Protein AF-A0A6I7WEA0-F1 (afdb_monomer_lite)

Structure (mmCIF, N/CA/C/O backbone):
data_AF-A0A6I7WEA0-F1
#
_entry.id   AF-A0A6I7WEA0-F1
#
loop_
_atom_site.group_PDB
_atom_site.id
_atom_site.type_symbol
_atom_site.label_atom_id
_atom_site.label_alt_id
_atom_site.label_comp_id
_atom_site.label_asym_id
_atom_site.label_entity_id
_atom_site.label_seq_id
_atom_site.pdbx_PDB_ins_code
_atom_site.Cartn_x
_atom_site.Cartn_y
_atom_site.Cartn_z
_atom_site.occupancy
_atom_site.B_iso_or_equiv
_atom_site.auth_seq_id
_atom_site.auth_comp_id
_atom_site.auth_asym_id
_atom_site.auth_atom_id
_atom_site.pdbx_PDB_model_num
ATOM 1 N N . MET A 1 1 ? -22.297 12.713 4.331 1.00 33.88 1 MET A N 1
ATOM 2 C CA . MET A 1 1 ? -22.754 11.573 3.506 1.00 33.88 1 MET A CA 1
ATOM 3 C C . MET A 1 1 ? -21.983 10.322 3.924 1.00 33.88 1 MET A C 1
ATOM 5 O O . MET A 1 1 ? -20.803 10.206 3.620 1.00 33.88 1 MET A O 1
ATOM 9 N N . HIS A 1 2 ? -22.582 9.446 4.734 1.00 41.00 2 HIS A N 1
ATOM 10 C CA . HIS A 1 2 ? -21.979 8.157 5.086 1.00 41.00 2 HIS A CA 1
ATOM 11 C C . HIS A 1 2 ? -22.380 7.143 4.018 1.00 41.00 2 HIS A C 1
ATOM 13 O O . HIS A 1 2 ? -23.521 6.695 3.994 1.00 41.00 2 HIS A O 1
ATOM 19 N N . PHE A 1 3 ? -21.456 6.811 3.118 1.00 42.22 3 PHE A N 1
ATOM 20 C CA . PHE A 1 3 ? -21.638 5.695 2.198 1.00 42.22 3 PHE A CA 1
ATOM 21 C C . PHE A 1 3 ? -21.681 4.409 3.024 1.00 42.22 3 PHE A C 1
ATOM 23 O O . PHE A 1 3 ? -20.663 3.960 3.551 1.00 42.22 3 PHE A O 1
ATOM 30 N N . ARG A 1 4 ? -22.878 3.856 3.203 1.00 51.12 4 ARG A N 1
ATOM 31 C CA . ARG A 1 4 ? -23.076 2.553 3.827 1.00 51.12 4 ARG A CA 1
ATOM 32 C C . ARG A 1 4 ? -23.021 1.530 2.705 1.00 51.12 4 ARG A C 1
ATOM 34 O O . ARG A 1 4 ? -24.024 1.281 2.052 1.00 51.12 4 ARG A O 1
ATOM 41 N N . VAL A 1 5 ? -21.833 1.000 2.433 1.00 56.38 5 VAL A N 1
ATOM 42 C CA . VAL A 1 5 ? -21.731 -0.145 1.531 1.00 56.38 5 VAL A CA 1
ATOM 43 C C . VAL A 1 5 ? -22.165 -1.369 2.325 1.00 56.38 5 VAL A C 1
ATOM 45 O O . VAL A 1 5 ? -21.521 -1.752 3.304 1.00 56.38 5 VAL A O 1
ATOM 48 N N . GLU A 1 6 ? -23.324 -1.912 1.973 1.00 55.53 6 GLU A N 1
ATOM 49 C CA . GLU A 1 6 ? -23.856 -3.128 2.571 1.00 55.53 6 GLU A CA 1
ATOM 50 C C . GLU A 1 6 ? -23.132 -4.323 1.960 1.00 55.53 6 GLU A C 1
ATOM 52 O O . GLU A 1 6 ? -23.286 -4.633 0.781 1.00 55.53 6 GLU A O 1
ATOM 57 N N . SER A 1 7 ? -22.288 -4.981 2.755 1.00 67.44 7 SER A N 1
ATOM 58 C CA . SER A 1 7 ? -21.781 -6.288 2.354 1.00 67.44 7 SER A CA 1
ATOM 59 C C . SER A 1 7 ? -22.874 -7.328 2.563 1.00 67.44 7 SER A C 1
ATOM 61 O O . SER A 1 7 ? -23.573 -7.320 3.578 1.00 67.44 7 SER A O 1
ATOM 63 N N . THR A 1 8 ? -22.963 -8.286 1.646 1.00 69.94 8 THR A N 1
ATOM 64 C CA . THR A 1 8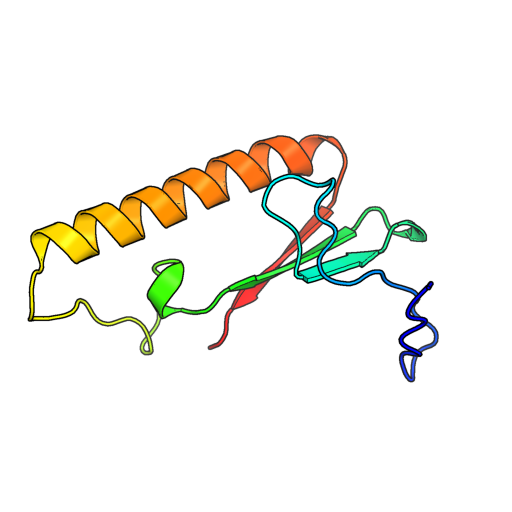 ? -23.893 -9.425 1.727 1.00 69.94 8 THR A CA 1
ATOM 65 C C . THR A 1 8 ? -23.693 -10.285 2.982 1.00 69.94 8 THR A C 1
ATOM 67 O O . THR A 1 8 ? -24.557 -11.079 3.334 1.00 69.94 8 THR A O 1
ATOM 70 N N . LYS A 1 9 ? -22.569 -10.106 3.694 1.00 76.06 9 LYS A N 1
ATOM 71 C CA . LYS A 1 9 ? -22.229 -10.781 4.957 1.00 76.06 9 LYS A CA 1
ATOM 72 C C . LYS A 1 9 ? -22.386 -9.896 6.206 1.00 76.06 9 LYS A C 1
ATOM 74 O O . LYS A 1 9 ? -21.950 -10.291 7.284 1.00 76.06 9 LYS A O 1
ATOM 79 N N . GLY A 1 10 ? -22.943 -8.687 6.092 1.00 80.56 10 GLY A N 1
ATOM 80 C CA . GLY A 1 10 ? -23.177 -7.784 7.232 1.00 80.56 10 GLY A CA 1
ATOM 81 C C . GLY A 1 10 ? -21.920 -7.125 7.828 1.00 80.56 10 GLY A C 1
ATOM 82 O O . GLY A 1 10 ? -21.998 -6.430 8.844 1.00 80.56 10 GLY A O 1
ATOM 83 N N . LEU A 1 11 ? -20.751 -7.295 7.203 1.00 84.44 11 LEU A N 1
ATOM 84 C CA . LEU A 1 11 ? -19.534 -6.561 7.546 1.00 84.44 11 LEU A CA 1
ATOM 85 C C . LEU A 1 11 ? -19.690 -5.082 7.182 1.00 84.44 11 LEU A C 1
ATOM 87 O O . LEU A 1 11 ? -20.029 -4.745 6.046 1.00 84.44 11 LEU A O 1
ATOM 91 N N . ARG A 1 12 ? -19.394 -4.205 8.145 1.00 89.56 12 ARG A N 1
ATOM 92 C CA . ARG A 1 12 ? -19.344 -2.753 7.947 1.00 89.56 12 ARG A CA 1
ATOM 93 C C . ARG A 1 12 ? -17.905 -2.311 7.733 1.00 89.56 12 ARG A C 1
ATOM 95 O O . ARG A 1 12 ? -17.034 -2.642 8.540 1.00 89.56 12 ARG A O 1
ATOM 102 N N . TYR A 1 13 ? -17.689 -1.510 6.701 1.00 92.81 13 TYR A N 1
ATOM 103 C CA . TYR A 1 13 ? -16.399 -0.906 6.397 1.00 92.81 13 TYR A CA 1
ATOM 104 C C . TYR A 1 13 ? -16.561 0.528 5.895 1.00 92.81 13 TYR A C 1
ATOM 106 O O . TYR A 1 13 ? -17.651 0.951 5.512 1.00 92.81 13 TYR A O 1
ATOM 114 N N . LYS A 1 14 ? -15.459 1.276 5.917 1.00 93.75 14 LYS A N 1
ATOM 115 C CA . LYS A 1 14 ? -15.314 2.562 5.227 1.00 93.75 14 LYS A CA 1
ATOM 116 C C . LYS A 1 14 ? -14.407 2.365 4.022 1.00 93.75 14 LYS A C 1
ATOM 118 O O . LYS A 1 14 ? -13.499 1.539 4.083 1.00 93.75 14 LYS A O 1
ATOM 123 N N . LEU A 1 15 ? -14.634 3.135 2.967 1.00 95.06 15 LEU A N 1
ATOM 124 C CA . LEU A 1 15 ? -13.775 3.138 1.789 1.00 95.06 15 LEU A CA 1
ATOM 125 C C . LEU A 1 15 ? -12.822 4.331 1.815 1.00 95.06 15 LEU A C 1
ATOM 127 O O . LEU A 1 15 ? -13.238 5.439 2.158 1.00 95.06 15 LEU A O 1
ATOM 131 N N . HIS A 1 16 ? -11.576 4.103 1.394 1.00 94.44 16 HIS A N 1
ATOM 132 C CA . HIS A 1 16 ? -10.628 5.155 1.018 1.00 94.44 16 HIS A CA 1
ATOM 133 C C . HIS A 1 16 ? -10.410 6.243 2.088 1.00 94.44 16 HIS A C 1
ATOM 135 O O . HIS A 1 16 ? -10.394 7.441 1.774 1.00 94.44 16 HIS A O 1
ATOM 141 N N . ASP A 1 17 ? -10.247 5.837 3.351 1.00 95.19 17 ASP A N 1
ATOM 142 C CA . ASP A 1 17 ? -10.127 6.762 4.484 1.00 95.19 17 ASP A CA 1
ATOM 143 C C . ASP A 1 17 ? -8.821 7.572 4.405 1.00 95.19 17 ASP A C 1
ATOM 145 O O . ASP A 1 17 ? -7.722 7.052 4.601 1.00 95.19 17 ASP A O 1
ATOM 149 N N . LYS A 1 18 ? -8.950 8.871 4.114 1.00 95.56 18 LYS A N 1
ATOM 150 C CA . LYS A 1 18 ? -7.824 9.801 3.929 1.00 95.56 18 LYS A CA 1
ATOM 151 C C . LYS A 1 18 ? -7.128 10.181 5.238 1.00 95.56 18 LYS A C 1
ATOM 153 O O . LYS A 1 18 ? -6.060 10.780 5.184 1.00 95.56 18 LYS A O 1
ATOM 158 N N . THR A 1 19 ? -7.730 9.880 6.389 1.00 95.88 19 THR A N 1
ATOM 159 C CA . THR A 1 19 ? -7.143 10.185 7.705 1.00 95.88 19 THR A CA 1
ATOM 160 C C . THR A 1 19 ? -6.067 9.176 8.107 1.00 95.88 19 THR A C 1
ATOM 162 O O . THR A 1 19 ? -5.260 9.450 8.993 1.00 95.88 19 THR A O 1
ATOM 165 N N . LEU A 1 20 ? -6.023 8.019 7.437 1.00 96.56 20 LEU A N 1
ATOM 166 C CA . LEU A 1 20 ? -5.044 6.968 7.678 1.00 96.56 20 LEU A CA 1
ATOM 167 C C . LEU A 1 20 ? -3.892 7.037 6.673 1.00 96.56 20 LEU A C 1
ATOM 169 O O . LEU A 1 20 ? -4.077 7.290 5.480 1.00 96.56 20 LEU A O 1
ATOM 173 N N . SER A 1 21 ? -2.686 6.751 7.165 1.00 97.06 21 SER A N 1
ATOM 174 C CA . SER A 1 21 ? -1.479 6.657 6.341 1.00 97.06 21 SER A CA 1
ATOM 175 C C . SER A 1 21 ? -1.673 5.656 5.194 1.00 97.06 21 SER A C 1
ATOM 177 O O . SER A 1 21 ? -2.234 4.581 5.382 1.00 97.06 21 SER A O 1
ATOM 179 N N . GLY A 1 22 ? -1.254 6.020 3.982 1.00 95.25 22 GLY A N 1
ATOM 180 C CA . GLY A 1 22 ? -1.428 5.184 2.791 1.00 95.25 22 GLY A CA 1
ATOM 181 C C . GLY A 1 22 ? -2.845 5.123 2.217 1.00 95.25 22 GLY A C 1
ATOM 182 O O . GLY A 1 22 ? -2.989 4.573 1.134 1.00 95.25 22 GLY A O 1
ATOM 183 N N . LYS A 1 23 ? -3.853 5.722 2.873 1.00 97.44 23 LYS A N 1
ATOM 184 C CA . LYS A 1 23 ? -5.255 5.758 2.422 1.00 97.44 23 LYS A CA 1
ATOM 185 C C . LYS A 1 23 ? -5.780 4.355 2.043 1.00 97.44 23 LYS A C 1
ATOM 187 O O . LYS A 1 23 ? -5.990 4.092 0.860 1.00 97.44 23 LYS A O 1
ATOM 192 N N . PRO A 1 24 ? -5.988 3.463 3.033 1.00 97.62 24 PRO A N 1
ATOM 193 C CA . PRO A 1 24 ? -6.444 2.094 2.796 1.00 97.62 24 PRO A CA 1
ATOM 194 C C . PRO A 1 24 ? -7.729 2.057 1.969 1.00 97.62 24 PRO A C 1
ATOM 196 O O . PRO A 1 24 ? -8.621 2.890 2.166 1.00 97.62 24 PRO A O 1
ATOM 199 N N . ASP A 1 25 ? -7.850 1.068 1.088 1.00 97.25 25 ASP A N 1
ATOM 200 C CA . ASP A 1 25 ? -9.035 0.900 0.247 1.00 97.25 25 ASP A CA 1
ATOM 201 C C . ASP A 1 25 ? -10.255 0.555 1.081 1.00 97.25 25 ASP A C 1
ATOM 203 O O . ASP A 1 25 ? -11.321 1.136 0.880 1.00 97.25 25 ASP A O 1
ATOM 207 N N . MET A 1 26 ? -10.077 -0.315 2.079 1.00 96.38 26 MET A N 1
ATOM 208 C CA . MET A 1 26 ? -11.126 -0.659 3.031 1.00 96.38 26 MET A CA 1
ATOM 209 C C . MET A 1 26 ? -10.620 -0.572 4.467 1.00 96.38 26 MET A C 1
ATOM 211 O O . MET A 1 26 ? -9.542 -1.055 4.814 1.00 96.38 26 MET A O 1
ATOM 215 N N . VAL A 1 27 ? -11.451 -0.001 5.331 1.00 96.75 27 VAL A N 1
ATOM 216 C CA . VAL A 1 27 ? -11.205 0.112 6.768 1.00 96.75 27 VAL A CA 1
ATOM 217 C C . VAL A 1 27 ? -12.315 -0.611 7.505 1.00 96.75 27 VAL A C 1
ATOM 219 O O . VAL A 1 27 ? -13.490 -0.310 7.300 1.00 96.75 27 VAL A O 1
ATOM 222 N N . PHE A 1 28 ? -11.946 -1.509 8.413 1.00 95.50 28 PHE A N 1
ATOM 223 C CA . PHE A 1 28 ? -12.857 -2.277 9.256 1.00 95.50 28 PHE A CA 1
ATOM 224 C C . PHE A 1 28 ? -12.640 -1.905 10.735 1.00 95.50 28 PHE A C 1
ATOM 226 O O . PHE A 1 28 ? -11.932 -2.621 11.451 1.00 95.50 28 PHE A O 1
ATOM 233 N N . PRO A 1 29 ? -13.239 -0.800 11.236 1.00 94.19 29 PRO A N 1
ATOM 234 C CA . PRO A 1 29 ? -12.934 -0.273 12.569 1.00 94.19 29 PRO A CA 1
ATOM 235 C C . PRO A 1 29 ? -13.219 -1.264 13.699 1.00 94.19 29 PRO A C 1
ATOM 237 O O . PRO A 1 29 ? -12.393 -1.423 14.592 1.00 94.19 29 PRO A O 1
ATOM 240 N N . LYS A 1 30 ? -14.344 -1.993 13.617 1.00 93.62 30 LYS A N 1
ATOM 241 C CA . LYS A 1 30 ? -14.737 -3.014 14.607 1.00 93.62 30 LYS A CA 1
ATOM 242 C C . LYS A 1 30 ? -13.657 -4.083 14.804 1.00 93.62 30 LYS A C 1
ATOM 244 O O . LYS A 1 30 ? -13.521 -4.621 15.894 1.00 93.62 30 LYS A O 1
ATOM 249 N N . TYR A 1 31 ? -12.899 -4.384 13.754 1.00 94.62 31 TYR A N 1
ATOM 250 C CA . TYR A 1 31 ? -11.910 -5.457 13.736 1.00 94.62 31 TYR A CA 1
ATOM 251 C C . TYR A 1 31 ? -10.467 -4.946 13.827 1.00 94.62 31 TYR A C 1
ATOM 253 O O . TYR A 1 31 ? -9.548 -5.763 13.754 1.00 94.62 31 TYR A O 1
ATOM 261 N N . LYS A 1 32 ? -10.266 -3.622 13.944 1.00 96.44 32 LYS A N 1
ATOM 262 C CA . LYS A 1 32 ? -8.962 -2.956 13.800 1.00 96.44 32 LYS A CA 1
ATOM 263 C C . LYS A 1 32 ? -8.172 -3.500 12.602 1.00 96.44 32 LYS A C 1
ATOM 265 O O . LYS A 1 32 ? -6.996 -3.835 12.727 1.00 96.44 32 LYS A O 1
ATOM 270 N N . SER A 1 33 ? -8.837 -3.614 11.449 1.00 97.62 33 SER A N 1
ATOM 271 C CA . SER A 1 33 ? -8.239 -4.159 10.224 1.00 97.62 33 SER A CA 1
ATOM 272 C C . SER A 1 33 ? -8.317 -3.188 9.050 1.00 97.62 33 SER A C 1
ATOM 274 O O . SER A 1 33 ? -9.324 -2.500 8.875 1.00 97.62 33 SER A O 1
ATOM 276 N N . LEU A 1 34 ? -7.268 -3.179 8.233 1.00 98.31 34 LEU A N 1
ATOM 277 C CA . LEU A 1 34 ? -7.134 -2.399 7.006 1.00 98.31 34 LEU A CA 1
ATOM 278 C C . LEU A 1 34 ? -6.880 -3.340 5.831 1.00 98.31 34 LEU A C 1
ATOM 280 O O . LEU A 1 34 ? -6.153 -4.322 5.981 1.00 98.31 34 LEU A O 1
ATOM 284 N N . VAL A 1 35 ? -7.454 -3.020 4.675 1.00 97.94 35 VAL A N 1
ATOM 285 C CA . VAL A 1 35 ? -7.204 -3.726 3.417 1.00 97.94 35 VAL A CA 1
ATOM 286 C C . VAL A 1 35 ? -6.650 -2.744 2.396 1.00 97.94 35 VAL A C 1
ATOM 288 O O . VAL A 1 35 ? -7.228 -1.674 2.191 1.00 97.94 35 VAL A O 1
ATOM 291 N N . PHE A 1 36 ? -5.548 -3.134 1.765 1.00 98.38 36 PHE A N 1
ATOM 292 C CA . PHE A 1 36 ? -4.972 -2.480 0.593 1.00 98.38 36 PHE A CA 1
ATOM 293 C C . PHE A 1 36 ? -5.110 -3.407 -0.612 1.00 98.38 36 PHE A C 1
ATOM 295 O O . PHE A 1 36 ? -4.786 -4.589 -0.505 1.00 98.38 36 PHE A O 1
ATOM 302 N N . ILE A 1 37 ? -5.581 -2.879 -1.736 1.00 97.69 37 ILE A N 1
ATOM 303 C CA . ILE A 1 37 ? -5.697 -3.577 -3.015 1.00 97.69 37 ILE A CA 1
ATOM 304 C C . ILE A 1 37 ? -4.601 -3.023 -3.928 1.00 97.69 37 ILE A C 1
ATOM 306 O O . ILE A 1 37 ? -4.752 -1.980 -4.562 1.00 97.69 37 ILE A O 1
ATOM 310 N N . ASN A 1 38 ? -3.462 -3.709 -3.963 1.00 98.00 38 ASN A N 1
ATOM 311 C CA . ASN A 1 38 ? -2.280 -3.241 -4.673 1.00 98.00 38 ASN A CA 1
ATOM 312 C C . ASN A 1 38 ? -2.253 -3.779 -6.107 1.00 98.00 38 ASN A C 1
ATOM 314 O O . ASN A 1 38 ? -2.118 -4.983 -6.337 1.00 98.00 38 ASN A O 1
ATOM 318 N N . GLY A 1 39 ? -2.274 -2.867 -7.080 1.00 97.69 39 GLY A N 1
ATOM 319 C CA . GLY A 1 39 ? -1.961 -3.198 -8.472 1.00 97.69 39 GLY A CA 1
ATOM 320 C C . GLY A 1 39 ? -0.517 -3.688 -8.612 1.00 97.69 39 GLY A C 1
ATOM 321 O O . GLY A 1 39 ? 0.415 -3.055 -8.097 1.00 97.69 39 GLY A O 1
ATOM 322 N N . CYS A 1 40 ? -0.310 -4.794 -9.328 1.00 97.69 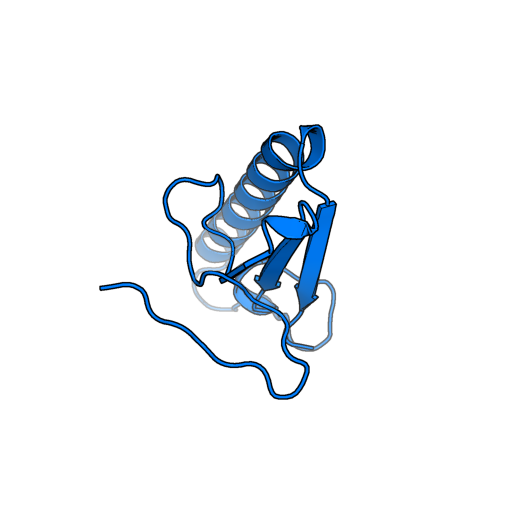40 CYS A N 1
ATOM 323 C CA . CYS A 1 40 ? 0.991 -5.465 -9.376 1.00 97.69 40 CYS A CA 1
ATOM 324 C C . CYS A 1 40 ? 2.084 -4.561 -9.956 1.00 97.69 40 CYS A C 1
ATOM 326 O O . CYS A 1 40 ? 3.195 -4.508 -9.422 1.00 97.69 40 CYS A O 1
ATOM 328 N N . PHE A 1 41 ? 1.748 -3.799 -11.002 1.00 98.00 41 PHE A N 1
ATOM 329 C CA . PHE A 1 41 ? 2.646 -2.847 -11.654 1.00 98.00 41 PHE A CA 1
ATOM 330 C C . PHE A 1 41 ? 3.103 -1.717 -10.717 1.00 98.00 41 PHE A C 1
ATOM 332 O O . PHE A 1 41 ? 4.297 -1.520 -10.492 1.00 98.00 41 PHE A O 1
ATOM 339 N N . TRP A 1 42 ? 2.152 -0.985 -10.133 1.00 97.81 42 TRP A N 1
ATOM 340 C CA . TRP A 1 42 ? 2.426 0.249 -9.386 1.00 97.81 42 TRP A CA 1
ATOM 341 C C . TRP A 1 42 ? 3.208 0.030 -8.095 1.00 97.81 42 TRP A C 1
ATOM 343 O O . TRP A 1 42 ? 3.945 0.922 -7.664 1.00 97.81 42 TRP A O 1
ATOM 353 N N . HIS A 1 43 ? 3.040 -1.149 -7.501 1.00 97.62 43 HIS A N 1
ATOM 354 C CA . HIS A 1 43 ? 3.618 -1.530 -6.217 1.00 97.62 43 HIS A CA 1
ATOM 355 C C . HIS A 1 43 ? 4.764 -2.550 -6.365 1.00 97.62 43 HIS A C 1
ATOM 357 O O . HIS A 1 43 ? 5.333 -3.001 -5.372 1.00 97.62 43 HIS A O 1
ATOM 363 N N . GLY A 1 44 ? 5.147 -2.898 -7.600 1.00 96.56 44 GLY A N 1
ATOM 364 C CA . GLY A 1 44 ? 6.302 -3.750 -7.888 1.00 96.56 44 GLY A CA 1
ATOM 365 C C . GLY A 1 44 ? 6.216 -5.145 -7.272 1.00 96.56 44 GLY A C 1
ATOM 366 O O . GLY A 1 44 ? 7.172 -5.570 -6.604 1.00 96.56 44 GLY A O 1
ATOM 367 N N . HIS A 1 45 ? 5.068 -5.807 -7.466 1.00 97.44 45 HIS A N 1
ATOM 368 C CA . HIS A 1 45 ? 4.810 -7.183 -7.036 1.00 97.44 45 HIS A CA 1
ATOM 369 C C . HIS A 1 45 ? 5.727 -8.161 -7.776 1.00 97.44 45 HIS A C 1
ATOM 371 O O . HIS A 1 45 ? 5.935 -8.027 -8.978 1.00 97.44 45 HIS A O 1
ATOM 377 N N . ASN A 1 46 ? 6.244 -9.173 -7.083 1.00 95.38 46 ASN A N 1
ATOM 378 C CA . ASN A 1 46 ? 7.037 -10.229 -7.709 1.00 95.38 46 ASN A CA 1
ATOM 379 C C . ASN A 1 46 ? 6.127 -11.310 -8.322 1.00 95.38 46 ASN A C 1
ATOM 381 O O . ASN A 1 46 ? 6.057 -12.425 -7.814 1.00 95.38 46 ASN A O 1
ATOM 385 N N . CYS A 1 47 ? 5.387 -10.961 -9.377 1.00 96.56 47 CYS A N 1
ATOM 386 C CA . CYS A 1 47 ? 4.492 -11.874 -10.093 1.00 96.56 47 CYS A CA 1
ATOM 387 C C . CYS A 1 47 ? 4.572 -11.658 -11.612 1.00 96.56 47 CYS A C 1
ATOM 389 O O . CYS A 1 47 ? 5.172 -10.695 -12.085 1.00 96.56 47 CYS A O 1
ATOM 391 N N . HIS A 1 48 ? 3.915 -12.529 -12.379 1.00 96.06 48 HIS A N 1
ATOM 392 C CA . HIS A 1 48 ? 3.943 -12.512 -13.845 1.00 96.06 48 HIS A CA 1
ATOM 393 C C . HIS A 1 48 ? 3.308 -11.259 -14.488 1.00 96.06 48 HIS A C 1
ATOM 395 O O . HIS A 1 48 ? 3.633 -10.936 -15.631 1.00 96.06 48 HIS A O 1
ATOM 401 N N . LEU A 1 49 ? 2.430 -10.541 -13.772 1.00 95.56 49 LEU A N 1
ATOM 402 C CA . LEU A 1 49 ? 1.825 -9.287 -14.246 1.00 95.56 49 LEU A CA 1
ATOM 403 C C . LEU A 1 49 ? 2.787 -8.093 -14.168 1.00 95.56 49 LEU A C 1
ATOM 405 O O . LEU A 1 49 ? 2.581 -7.087 -14.845 1.00 95.56 49 LEU A O 1
ATOM 409 N N . PHE A 1 50 ? 3.844 -8.179 -13.358 1.00 97.31 50 PHE A N 1
ATOM 410 C CA . PHE A 1 50 ? 4.834 -7.115 -13.266 1.00 97.31 50 PHE A CA 1
ATOM 411 C C . PHE A 1 50 ? 5.910 -7.280 -14.342 1.00 97.31 50 PHE A C 1
ATOM 413 O O . PHE A 1 50 ? 6.625 -8.279 -14.384 1.00 97.31 50 PHE A O 1
ATOM 420 N N . LYS A 1 51 ? 6.075 -6.255 -15.181 1.00 96.50 51 LYS A N 1
ATOM 421 C CA . LYS A 1 51 ? 7.180 -6.149 -16.138 1.00 96.50 51 LYS A CA 1
ATOM 422 C C . LYS A 1 51 ? 7.765 -4.747 -16.084 1.00 96.50 51 LYS A C 1
ATOM 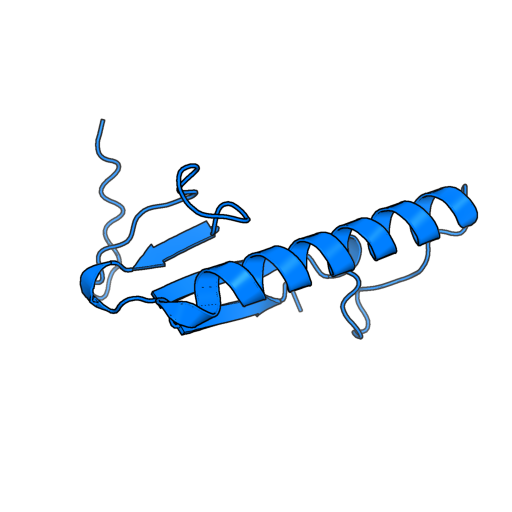424 O O . LYS A 1 51 ? 7.026 -3.765 -16.015 1.00 96.50 51 LYS A O 1
ATOM 429 N N . TRP A 1 52 ? 9.090 -4.656 -16.137 1.00 96.31 52 TRP A N 1
ATOM 430 C CA . TRP A 1 52 ? 9.758 -3.365 -16.244 1.00 96.31 52 TRP A CA 1
ATOM 431 C C . TRP A 1 52 ? 9.454 -2.726 -17.604 1.00 96.31 52 TRP A C 1
ATOM 433 O O . TRP A 1 52 ? 9.648 -3.386 -18.628 1.00 96.31 52 TRP A O 1
ATOM 443 N N . PRO A 1 53 ? 8.991 -1.462 -17.641 1.00 96.62 53 PRO A N 1
ATOM 444 C CA . PRO A 1 53 ? 8.802 -0.757 -18.900 1.00 96.62 53 PRO A CA 1
ATOM 445 C C . PRO A 1 53 ? 10.132 -0.555 -19.624 1.00 96.62 53 PRO A C 1
ATOM 447 O O . PRO A 1 53 ? 11.129 -0.174 -19.011 1.00 96.62 53 PRO A O 1
ATOM 450 N N . SER A 1 54 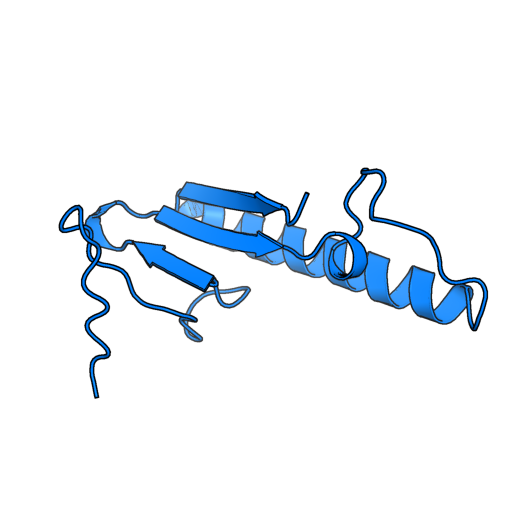? 10.130 -0.769 -20.938 1.00 96.62 54 SER A N 1
ATOM 451 C CA . SER A 1 54 ? 11.292 -0.523 -21.797 1.00 96.62 54 SER A CA 1
ATOM 452 C C . SER A 1 54 ? 11.502 0.963 -22.100 1.00 96.62 54 SER A C 1
ATOM 454 O O . SER A 1 54 ? 12.621 1.386 -22.374 1.00 96.62 54 SER A O 1
ATOM 456 N N . SER A 1 55 ? 10.446 1.778 -22.031 1.00 97.56 55 SER A N 1
ATOM 457 C CA . SER A 1 55 ? 10.529 3.225 -22.214 1.00 97.56 55 SER A CA 1
ATOM 458 C C . SER A 1 55 ? 10.813 3.928 -20.887 1.00 97.56 55 SER A C 1
ATOM 460 O O . SER A 1 55 ? 10.118 3.699 -19.902 1.00 97.56 55 SER A O 1
ATOM 462 N N . ARG A 1 56 ? 11.809 4.827 -20.863 1.00 98.00 56 ARG A N 1
ATOM 463 C CA . ARG A 1 56 ? 12.225 5.601 -19.670 1.00 98.00 56 ARG A CA 1
ATOM 464 C C . ARG A 1 56 ? 12.524 4.712 -18.439 1.00 98.00 56 ARG A C 1
ATOM 466 O O . ARG A 1 56 ? 11.917 4.917 -17.381 1.00 98.00 56 ARG A O 1
ATOM 473 N N . PRO A 1 57 ? 13.419 3.717 -18.552 1.00 97.56 57 PRO A N 1
ATOM 474 C CA . PRO A 1 57 ? 13.613 2.706 -17.513 1.00 97.56 57 PRO A CA 1
ATOM 475 C C . PRO A 1 57 ? 14.062 3.296 -16.168 1.00 97.56 57 PRO A C 1
ATOM 477 O O . PRO A 1 57 ? 13.574 2.866 -15.123 1.00 97.56 57 PRO A O 1
ATOM 480 N N . GLU A 1 58 ? 14.909 4.326 -16.167 1.00 98.25 58 GLU A N 1
ATOM 481 C CA . GLU A 1 58 ? 15.393 4.998 -14.954 1.00 98.25 58 GLU A CA 1
ATOM 482 C C . GLU A 1 58 ? 14.235 5.643 -14.187 1.00 98.25 58 GLU A C 1
ATOM 484 O O . GLU A 1 58 ? 14.088 5.436 -12.982 1.00 98.25 58 GLU A O 1
ATOM 489 N N . PHE A 1 59 ? 13.355 6.347 -14.907 1.00 98.38 59 PHE A N 1
ATOM 490 C CA . PHE A 1 59 ? 12.169 6.980 -14.331 1.00 98.38 59 PHE A CA 1
ATOM 491 C C . PHE A 1 59 ? 11.250 5.950 -13.669 1.00 98.38 59 PHE A C 1
ATOM 493 O O . PHE A 1 59 ? 10.785 6.158 -12.547 1.00 98.38 59 PHE A O 1
ATOM 500 N N . TRP A 1 60 ? 10.977 4.831 -14.345 1.00 98.25 60 TRP A N 1
ATOM 501 C CA . TRP A 1 60 ? 10.099 3.799 -13.795 1.00 98.25 60 TRP A CA 1
ATOM 502 C C . TRP A 1 60 ? 10.721 3.074 -12.614 1.00 98.25 60 TRP A C 1
ATOM 504 O O . TRP A 1 60 ? 10.030 2.827 -11.623 1.00 98.25 60 TRP A O 1
ATOM 514 N N . LYS A 1 61 ? 12.021 2.781 -12.683 1.00 97.88 61 LYS A N 1
ATOM 515 C CA . LYS A 1 61 ? 12.759 2.160 -11.584 1.00 97.88 61 LYS A CA 1
ATOM 516 C C . LYS A 1 61 ? 12.720 3.039 -10.341 1.00 97.88 61 LYS A C 1
ATOM 518 O 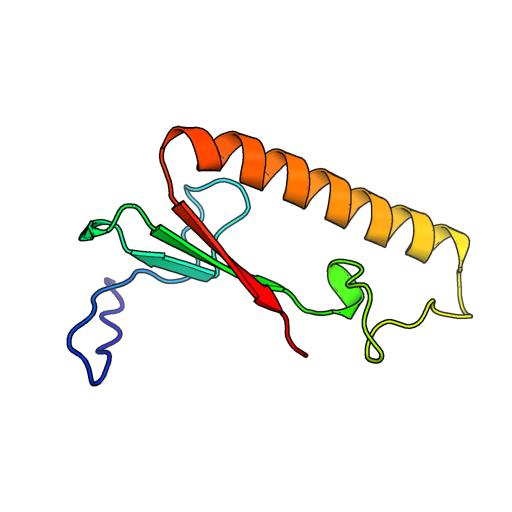O . LYS A 1 61 ? 12.390 2.546 -9.263 1.00 97.88 61 LYS A O 1
ATOM 523 N N . GLU A 1 62 ? 12.962 4.337 -10.493 1.00 98.38 62 GLU A N 1
ATOM 524 C CA . GLU A 1 62 ? 12.868 5.302 -9.399 1.00 98.38 62 GLU A CA 1
ATOM 525 C C . GLU A 1 62 ? 11.434 5.398 -8.853 1.00 98.38 62 GLU A C 1
ATOM 527 O O . GLU A 1 62 ? 11.214 5.254 -7.650 1.00 98.38 62 GLU A O 1
ATOM 532 N N . LYS A 1 63 ? 10.438 5.578 -9.730 1.00 98.31 63 LYS A N 1
ATOM 533 C CA . LYS A 1 63 ? 9.028 5.734 -9.343 1.00 98.31 63 LYS A CA 1
ATOM 534 C C . LYS A 1 63 ? 8.497 4.523 -8.575 1.00 98.31 63 LYS A C 1
ATOM 536 O O . LYS A 1 63 ? 7.886 4.689 -7.521 1.00 98.31 63 LYS A O 1
ATOM 541 N N . ILE A 1 64 ? 8.719 3.315 -9.091 1.00 98.31 64 ILE A N 1
ATOM 542 C CA . ILE A 1 64 ? 8.232 2.078 -8.467 1.00 98.31 64 ILE A CA 1
ATOM 543 C C . ILE A 1 64 ? 8.977 1.818 -7.153 1.00 98.31 64 ILE A C 1
ATOM 545 O O . ILE A 1 64 ? 8.352 1.434 -6.166 1.00 98.31 64 ILE A O 1
ATOM 549 N N . THR A 1 65 ? 10.283 2.094 -7.091 1.00 97.88 65 THR A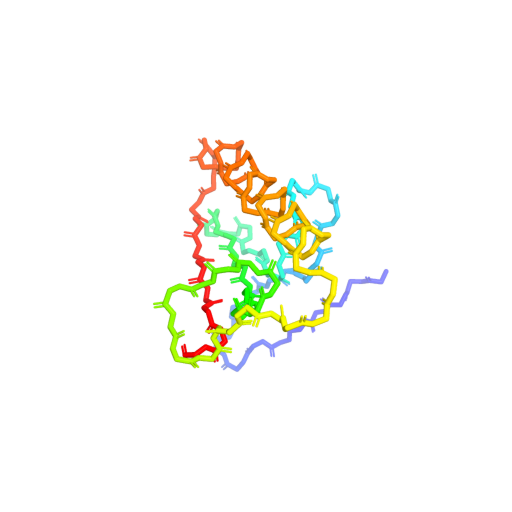 N 1
ATOM 550 C CA . THR A 1 65 ? 11.052 1.969 -5.840 1.00 97.88 65 THR A CA 1
ATOM 551 C C . THR A 1 65 ? 10.518 2.915 -4.765 1.00 97.88 65 THR A C 1
ATOM 553 O O . THR A 1 65 ? 10.201 2.464 -3.664 1.00 97.88 65 THR A O 1
ATOM 556 N N . LYS A 1 66 ? 10.290 4.191 -5.105 1.00 98.44 66 LYS A N 1
ATOM 557 C CA . LYS A 1 66 ? 9.684 5.178 -4.196 1.00 98.44 66 LYS A CA 1
ATOM 558 C C . LYS A 1 66 ? 8.286 4.767 -3.730 1.00 98.44 66 LYS A C 1
ATOM 560 O O . LYS A 1 66 ? 7.949 4.960 -2.562 1.00 98.44 66 LYS A O 1
ATOM 565 N N . ASN A 1 67 ? 7.472 4.173 -4.606 1.00 98.31 67 ASN A N 1
ATOM 566 C CA . ASN A 1 67 ? 6.168 3.635 -4.212 1.00 98.31 67 ASN A CA 1
ATOM 567 C C . ASN A 1 67 ? 6.318 2.523 -3.163 1.00 98.31 67 ASN A C 1
ATOM 569 O O . ASN A 1 67 ? 5.701 2.615 -2.106 1.00 98.31 67 ASN A O 1
ATOM 573 N N . LYS A 1 68 ? 7.199 1.540 -3.398 1.00 97.88 68 LYS A N 1
ATOM 574 C CA . LYS A 1 68 ? 7.461 0.438 -2.452 1.00 97.88 68 LYS A CA 1
ATOM 575 C C . LYS A 1 68 ? 7.963 0.938 -1.099 1.00 97.88 68 LYS A C 1
ATOM 577 O O . LYS A 1 68 ? 7.573 0.416 -0.057 1.00 97.88 68 LYS A O 1
ATOM 582 N N . GLU A 1 69 ? 8.836 1.941 -1.094 1.00 98.31 69 GLU A N 1
ATOM 583 C CA . GLU A 1 69 ? 9.327 2.573 0.134 1.00 98.31 69 GLU A CA 1
ATOM 584 C C . GLU A 1 69 ? 8.211 3.290 0.895 1.00 98.31 69 GLU A C 1
ATOM 586 O O . GLU A 1 69 ? 8.078 3.120 2.111 1.00 98.31 69 GLU A O 1
ATOM 591 N N . ARG A 1 70 ? 7.370 4.045 0.179 1.00 98.25 70 ARG A N 1
ATOM 592 C CA . ARG A 1 70 ? 6.195 4.702 0.754 1.00 98.25 70 ARG A CA 1
ATOM 593 C C . ARG A 1 70 ? 5.235 3.681 1.364 1.00 98.25 70 ARG A C 1
ATOM 595 O O . ARG A 1 70 ? 4.779 3.896 2.485 1.00 98.25 70 ARG A O 1
ATOM 602 N N . ASP A 1 71 ? 4.976 2.568 0.684 1.00 97.88 71 ASP A N 1
ATOM 603 C CA . ASP A 1 71 ? 4.105 1.503 1.188 1.00 97.88 71 ASP A CA 1
ATOM 604 C C . ASP A 1 71 ? 4.669 0.888 2.471 1.00 97.88 71 ASP A C 1
ATOM 606 O O . ASP A 1 71 ? 3.976 0.841 3.485 1.00 97.88 71 ASP A O 1
ATOM 610 N N . ARG A 1 72 ? 5.961 0.524 2.482 1.00 97.81 72 ARG A N 1
ATOM 611 C CA . ARG A 1 72 ? 6.649 0.019 3.685 1.00 97.81 72 ARG A CA 1
ATOM 612 C C . ARG A 1 72 ? 6.533 0.988 4.861 1.00 97.81 72 ARG A C 1
ATOM 614 O O . ARG A 1 72 ? 6.252 0.557 5.979 1.00 97.81 72 ARG A O 1
ATOM 621 N N . LYS A 1 73 ? 6.727 2.291 4.621 1.00 98.25 73 LYS A N 1
ATOM 622 C CA . LYS A 1 73 ? 6.588 3.328 5.654 1.00 98.25 73 LYS A CA 1
ATOM 623 C C . LYS A 1 73 ? 5.160 3.378 6.198 1.00 98.25 73 LYS A C 1
ATOM 625 O O . LYS A 1 73 ? 4.979 3.376 7.414 1.00 98.25 73 LYS A O 1
ATOM 630 N N . ASN A 1 74 ? 4.162 3.389 5.317 1.00 97.88 74 ASN A N 1
ATOM 631 C CA . ASN A 1 74 ? 2.755 3.448 5.708 1.00 97.88 74 ASN A CA 1
ATOM 632 C C . ASN A 1 74 ? 2.348 2.204 6.508 1.00 97.88 74 ASN A C 1
ATOM 634 O O . ASN A 1 74 ? 1.750 2.327 7.576 1.00 97.88 74 ASN A O 1
ATOM 638 N N . TYR A 1 75 ? 2.731 1.011 6.045 1.00 97.56 75 TYR A N 1
ATOM 639 C CA . TYR A 1 75 ? 2.426 -0.240 6.738 1.00 97.56 75 TYR A CA 1
ATOM 640 C C . TYR A 1 75 ? 3.069 -0.291 8.119 1.00 97.56 75 TYR A C 1
ATOM 642 O O . TYR A 1 75 ? 2.397 -0.660 9.075 1.00 97.56 75 TYR A O 1
ATOM 650 N N . LYS A 1 76 ? 4.320 0.167 8.256 1.00 97.88 76 LYS A N 1
ATOM 651 C CA . LYS A 1 76 ? 5.005 0.247 9.553 1.00 97.88 76 LYS A CA 1
ATOM 652 C C . LYS A 1 76 ? 4.307 1.193 10.537 1.00 97.88 76 LYS A C 1
ATOM 654 O O . LYS A 1 76 ? 4.213 0.881 11.719 1.00 97.88 76 LYS A O 1
ATOM 659 N N . ILE A 1 77 ? 3.822 2.348 10.072 1.00 97.50 77 ILE A N 1
ATOM 660 C CA . ILE A 1 77 ? 3.077 3.298 10.918 1.00 97.50 77 ILE A CA 1
ATOM 661 C C . ILE A 1 77 ? 1.777 2.652 11.412 1.00 97.50 77 ILE A C 1
ATOM 663 O O . ILE A 1 77 ? 1.460 2.694 12.602 1.00 97.50 77 ILE A O 1
ATOM 667 N N . LEU A 1 78 ? 1.037 2.027 10.496 1.00 97.81 78 LEU A N 1
ATOM 668 C CA . LEU A 1 78 ? -0.276 1.456 10.775 1.00 97.81 78 LEU A CA 1
ATOM 669 C C . LEU A 1 78 ? -0.212 0.167 11.606 1.00 97.81 78 LEU A C 1
ATOM 671 O O . LEU A 1 78 ? -1.088 -0.043 12.444 1.00 97.81 78 LEU A O 1
ATOM 675 N N . SER A 1 79 ? 0.820 -0.665 11.429 1.00 97.00 79 SER A N 1
ATOM 676 C CA . SER A 1 79 ? 0.933 -1.984 12.072 1.00 97.00 79 SER A CA 1
ATOM 677 C C . SER A 1 79 ? 1.030 -1.928 13.597 1.00 97.00 79 SER A C 1
ATOM 679 O O . SER A 1 79 ? 0.820 -2.938 14.258 1.00 97.00 79 SER A O 1
ATOM 681 N N . SER A 1 80 ? 1.328 -0.755 14.163 1.00 95.81 80 SER A N 1
ATOM 682 C CA . SER A 1 80 ? 1.308 -0.520 15.612 1.00 95.81 80 SER A CA 1
ATOM 683 C C . SER A 1 80 ? -0.084 -0.697 16.234 1.00 95.81 80 SER A C 1
ATOM 685 O O . SER A 1 80 ? -0.196 -1.107 17.384 1.00 95.81 80 SER A O 1
ATOM 687 N N . ASN A 1 81 ? -1.145 -0.393 15.479 1.00 96.25 81 ASN A N 1
ATOM 688 C CA . ASN A 1 81 ? -2.517 -0.316 15.990 1.00 96.25 81 ASN A CA 1
ATOM 689 C C . ASN A 1 81 ? -3.548 -1.046 15.118 1.00 96.25 81 ASN A C 1
ATOM 691 O O . ASN A 1 81 ? -4.692 -1.235 15.540 1.00 96.25 81 ASN A O 1
ATOM 695 N N . TRP A 1 82 ? -3.157 -1.443 13.907 1.00 98.25 82 TRP A N 1
ATOM 696 C CA . TRP A 1 82 ? -4.024 -2.058 12.914 1.00 98.25 82 TRP A CA 1
ATOM 697 C C . TRP A 1 82 ? -3.420 -3.350 12.379 1.00 98.25 82 TRP A C 1
ATOM 699 O O . TRP A 1 82 ? -2.227 -3.436 12.100 1.00 98.25 82 TRP A O 1
ATOM 709 N N . ARG A 1 83 ? -4.279 -4.338 12.144 1.00 98.31 83 ARG A N 1
ATOM 710 C CA . ARG A 1 83 ? -3.958 -5.488 11.298 1.00 98.31 83 ARG A CA 1
ATOM 711 C C . ARG A 1 83 ? -4.079 -5.065 9.841 1.00 98.31 83 ARG A C 1
ATOM 713 O O . ARG A 1 83 ? -5.044 -4.396 9.475 1.00 98.31 83 ARG A O 1
ATOM 720 N N . ILE A 1 84 ? -3.122 -5.458 9.013 1.00 98.31 84 ILE A N 1
ATOM 721 C CA . ILE A 1 84 ? -3.067 -5.053 7.608 1.00 98.31 84 ILE A CA 1
ATOM 722 C C . ILE A 1 84 ? -3.155 -6.302 6.742 1.00 98.31 84 ILE A C 1
ATOM 724 O O . ILE A 1 84 ? -2.377 -7.235 6.921 1.00 98.31 84 ILE A O 1
ATOM 728 N N . LEU A 1 85 ? -4.096 -6.300 5.804 1.00 98.19 85 LEU A N 1
ATOM 729 C CA . LEU A 1 85 ? -4.185 -7.264 4.719 1.00 98.19 85 LEU A CA 1
ATOM 730 C C . LEU A 1 85 ? -3.854 -6.546 3.410 1.00 98.19 85 LEU A C 1
ATOM 732 O O . LEU A 1 85 ? -4.420 -5.496 3.113 1.00 98.19 85 LEU A O 1
ATOM 736 N N . ILE A 1 86 ? -2.944 -7.120 2.632 1.00 98.00 86 ILE A N 1
ATOM 737 C CA . ILE A 1 86 ? -2.628 -6.651 1.284 1.00 98.00 86 ILE A CA 1
ATOM 738 C C . ILE A 1 86 ? -3.150 -7.709 0.327 1.00 98.00 86 ILE A C 1
ATOM 740 O O . ILE A 1 86 ? -2.725 -8.861 0.385 1.00 98.00 86 ILE A O 1
ATOM 744 N N . ILE A 1 87 ? -4.084 -7.310 -0.522 1.00 97.81 87 ILE A N 1
ATOM 745 C CA . ILE A 1 87 ? -4.589 -8.114 -1.624 1.00 97.81 87 ILE A CA 1
ATOM 746 C C . ILE A 1 87 ? -3.888 -7.603 -2.873 1.00 97.81 87 ILE A C 1
ATOM 748 O O . ILE A 1 87 ? -3.923 -6.408 -3.168 1.00 97.81 87 ILE A O 1
ATOM 752 N N . TRP A 1 88 ? -3.209 -8.497 -3.575 1.00 97.81 88 TRP A N 1
ATOM 753 C CA . TRP A 1 88 ? -2.598 -8.177 -4.855 1.00 97.81 88 TRP A CA 1
ATOM 754 C C . TRP A 1 88 ? -3.605 -8.415 -5.977 1.00 97.81 88 TRP A C 1
ATOM 756 O O . TRP A 1 88 ? -4.531 -9.204 -5.832 1.00 97.81 88 TRP A O 1
ATOM 766 N N . GLU A 1 89 ? -3.436 -7.695 -7.080 1.00 95.56 89 GLU A N 1
ATOM 767 C CA . GLU A 1 89 ? -4.258 -7.846 -8.289 1.00 95.56 89 GLU A CA 1
ATOM 768 C C . GLU A 1 89 ? -4.193 -9.256 -8.909 1.00 95.56 89 GLU A C 1
ATOM 770 O O . GLU A 1 89 ? -5.163 -9.675 -9.535 1.00 95.56 89 GLU A O 1
ATOM 775 N N . ALA A 1 90 ? -3.058 -9.951 -8.752 1.00 90.00 90 ALA A N 1
ATOM 776 C CA . ALA A 1 90 ? -2.809 -11.298 -9.278 1.00 90.00 90 ALA A CA 1
ATOM 777 C C . ALA A 1 90 ? -3.309 -12.410 -8.348 1.00 90.00 90 ALA A C 1
ATOM 779 O O . ALA A 1 90 ? -3.253 -12.213 -7.111 1.00 90.00 90 ALA A O 1
#

pLDDT: mean 92.34, std 13.48, range [33.88, 98.44]

Sequence (90 aa):
MHFRVESTKGLRYKLHDKTLSGKPDMVFPKYKSLVFINGCFWHGHNCHLFKWPSSRPEFWKEKITKNKERDRKNYKILSSNWRILIIWEA

Radius of gyration: 15.31 Å; chains: 1; bounding box: 39×24×38 Å

Secondary structure (DSSP, 8-state):
-------TT----EES-TTSTT--SEEEGGGTEEEEEE-TTTTT-SSTT----SSSHHHHHHHHHHHHHHHHHHHHHHTTT-EEEEEE--

Foldseek 3Di:
DQPFDQDPVRQTWDAQDPVAQPRFRIGRPVQLEGEHEDECDQQVNPDPNHDQDPPPRVVSVVRNVVNNVSVVVRCVVSVVRGHYHYHYPD